Protein AF-A0A955GH82-F1 (afdb_monomer)

Radius of gyration: 30.51 Å; Cα contacts (8 Å, |Δi|>4): 247; chains: 1; bounding box: 57×27×108 Å

Solvent-accessible surface area (backbone atoms only — not comparable to full-atom values): 9140 Å² total; per-residue (Å²): 140,85,86,82,81,83,78,79,81,74,74,64,78,60,57,59,54,56,53,52,52,52,53,53,51,52,51,53,52,51,51,52,50,50,53,50,49,51,54,51,51,57,51,48,61,74,59,41,71,56,34,65,29,80,70,44,70,85,49,100,53,34,37,32,29,30,22,38,39,88,54,84,43,100,74,46,47,37,29,42,36,33,44,39,33,78,49,76,90,74,55,94,70,69,54,30,35,37,45,30,37,25,51,94,86,40,78,77,44,78,46,80,50,56,78,62,96,60,52,60,52,77,49,76,44,75,55,60,93,85,34,33,33,28,40,28,46,30,48,91,93,52,68,52,76,46,71,78,40,71,59,86,82,51,35,52,68

Foldseek 3Di:
DDDDDDDDDDPPPPVVVVVVVVVVVVVVVVVVVVVVVVVVVVVVVVVPPFQWDFPDDDDPQWTKTKAWEPDPDVLATKIKIKIFHNCLPPDPWKKKKWKFKDDPRHTPDIDIDTRDPDRMDIDIDRHDPPIWMWIWIDTDPDIDTGDTGHPPPHHHD

Nearest PDB structures (foldseek):
  3vmo-assembly1_A  TM=5.701E-01  e=2.396E-01  Streptococcus mutans
  8oe4-assembly1_C  TM=5.230E-01  e=3.871E-01  Homo sapiens
  6a6y-assembly1_B  TM=4.462E-01  e=4.306E-01  Plasmodium falciparum 3D7
  1cwv-assembly1_A  TM=4.341E-01  e=4.259E+00  Yersinia pseudotuberculosis

pLDDT: mean 72.11, std 13.17, range [39.97, 89.88]

Sequence (157 aa):
MKGKQKMKGINQKGFGHHLLIIIVAVLAVGAAGFAGWKIYSAKKLDAQAASWSTIGSWRSDVTLRACKTYTDSKFGPLWKVQLLDNTPNSATEKPTFVFRVHRSGNAISTTKLGPGIGYYKTTYASVLLGDTYSVSVSYGSAGAEGTASSFANIKNC

Secondary structure (DSSP, 8-state):
------PPPP-HHHHHHHHHHHHHHHHHHHHHHHHHHHHHHHHHHHTS----EEEEEEETTEEEEEEEEEEEETTEEEEEEEEEES-TTT-SS-PEEEEEEEETTEEEEEEEE---SSSEEEEEEE--TT-EEEEEEEETTEEEEPPPEEGGGPPB-

Mean predicted aligned error: 15.27 Å

Structure (mmCIF, N/CA/C/O backbone):
data_AF-A0A955GH82-F1
#
_entry.id   AF-A0A955GH82-F1
#
loop_
_atom_site.group_PDB
_atom_site.id
_atom_site.type_symbol
_atom_site.label_atom_id
_atom_site.label_alt_id
_atom_site.label_comp_id
_atom_site.label_asym_id
_atom_site.label_entity_id
_atom_site.label_seq_id
_atom_site.pdbx_PDB_ins_code
_atom_site.Cartn_x
_atom_site.Cartn_y
_atom_site.Cartn_z
_atom_site.occupancy
_atom_site.B_iso_or_equiv
_atom_site.auth_seq_id
_atom_site.auth_comp_id
_atom_site.auth_asym_id
_atom_site.auth_atom_id
_atom_site.pdbx_PDB_model_num
ATOM 1 N N . MET A 1 1 ? -37.139 -10.253 89.627 1.00 40.34 1 MET A N 1
ATOM 2 C CA . MET A 1 1 ? -36.693 -8.947 89.091 1.00 40.34 1 MET A CA 1
ATOM 3 C C . MET A 1 1 ? -35.874 -9.199 87.826 1.00 40.34 1 MET A C 1
ATOM 5 O O . MET A 1 1 ? -34.823 -9.811 87.929 1.00 40.34 1 MET A O 1
ATOM 9 N N . LYS A 1 2 ? -36.373 -8.846 86.630 1.00 45.16 2 LYS A N 1
ATOM 10 C CA . LYS A 1 2 ? -35.653 -9.016 85.349 1.00 45.16 2 LYS A CA 1
ATOM 11 C C . LYS A 1 2 ? -35.329 -7.634 84.779 1.00 45.16 2 LYS A C 1
ATOM 13 O O . LYS A 1 2 ? -36.240 -6.886 84.433 1.00 45.16 2 LYS A O 1
ATOM 18 N N . GLY A 1 3 ? -34.043 -7.288 84.742 1.00 45.91 3 GLY A N 1
ATOM 19 C CA . GLY A 1 3 ? -33.549 -6.013 84.222 1.00 45.91 3 GLY A CA 1
ATOM 20 C C . GLY A 1 3 ? -33.683 -5.936 82.701 1.00 45.91 3 GLY A C 1
ATOM 21 O O . GLY A 1 3 ? -33.195 -6.807 81.986 1.00 45.91 3 GLY A O 1
ATOM 22 N N . LYS A 1 4 ? -34.348 -4.888 82.204 1.00 49.53 4 LYS A N 1
ATOM 23 C CA . LYS A 1 4 ? -34.397 -4.548 80.776 1.00 49.53 4 LYS A CA 1
ATOM 24 C C . LYS A 1 4 ? -33.076 -3.889 80.371 1.00 49.53 4 LYS A C 1
ATOM 26 O O . LYS A 1 4 ? -32.794 -2.773 80.802 1.00 49.53 4 LYS A O 1
ATOM 31 N N . GLN A 1 5 ? -32.287 -4.548 79.524 1.00 57.91 5 GLN A N 1
ATOM 32 C CA . GLN A 1 5 ? -31.139 -3.920 78.869 1.00 57.91 5 GLN A CA 1
ATOM 33 C C . GLN A 1 5 ? -31.625 -2.972 77.760 1.00 57.91 5 GLN A C 1
ATOM 35 O O . GLN A 1 5 ? -32.277 -3.387 76.803 1.00 57.91 5 GLN A O 1
ATOM 40 N N . LYS A 1 6 ? -31.318 -1.677 77.902 1.00 49.06 6 LYS A N 1
ATOM 41 C CA . LYS A 1 6 ? -31.490 -0.654 76.859 1.00 49.06 6 LYS A CA 1
ATOM 42 C C . LYS A 1 6 ? -30.464 -0.909 75.749 1.00 49.06 6 LYS A C 1
ATOM 44 O O . LYS A 1 6 ? -29.275 -0.684 75.961 1.00 49.06 6 LYS A O 1
ATOM 49 N N . MET A 1 7 ? -30.908 -1.329 74.565 1.00 53.09 7 MET A N 1
ATOM 50 C CA . MET A 1 7 ? -30.048 -1.339 73.378 1.00 53.09 7 MET A CA 1
ATOM 51 C C . MET A 1 7 ? -29.810 0.104 72.907 1.00 53.09 7 MET A C 1
ATOM 53 O O . MET A 1 7 ? -30.757 0.840 72.631 1.00 53.09 7 MET A O 1
ATOM 57 N N . LYS A 1 8 ? -28.537 0.523 72.857 1.00 55.75 8 LYS A N 1
ATOM 58 C CA . LYS A 1 8 ? -28.107 1.812 72.291 1.00 55.75 8 LYS A CA 1
ATOM 59 C C . LYS A 1 8 ? -28.433 1.822 70.795 1.00 55.75 8 LYS A C 1
ATOM 61 O O . LYS A 1 8 ? -27.912 0.998 70.051 1.00 55.75 8 LYS A O 1
ATOM 66 N N . GLY A 1 9 ? -29.278 2.760 70.370 1.00 55.09 9 GLY A N 1
ATOM 67 C CA . GLY A 1 9 ? -29.578 2.994 68.960 1.00 55.09 9 GLY A CA 1
ATOM 68 C C . GLY A 1 9 ? -28.303 3.340 68.194 1.00 55.09 9 GLY A C 1
ATOM 69 O O . GLY A 1 9 ? -27.649 4.341 68.483 1.00 55.09 9 GLY A O 1
ATOM 70 N N . ILE A 1 10 ? -27.935 2.483 67.246 1.00 59.34 10 ILE A N 1
ATOM 71 C CA . ILE A 1 10 ? -26.815 2.708 66.334 1.00 59.34 10 ILE A CA 1
ATOM 72 C C . ILE A 1 10 ? -27.193 3.894 65.441 1.00 59.34 10 ILE A C 1
ATOM 74 O O . ILE A 1 10 ? -28.247 3.899 64.807 1.00 59.34 10 ILE A O 1
ATOM 78 N N . ASN A 1 11 ? -26.355 4.928 65.432 1.00 58.31 11 ASN A N 1
ATOM 79 C CA . ASN A 1 11 ? -26.596 6.178 64.722 1.00 58.31 11 ASN A CA 1
ATOM 80 C C . ASN A 1 11 ? -26.511 5.953 63.196 1.00 58.31 11 ASN A C 1
ATOM 82 O O . ASN A 1 11 ? -25.445 6.048 62.592 1.00 58.31 11 ASN A O 1
ATOM 86 N N . GLN A 1 12 ? -27.648 5.625 62.574 1.00 54.81 12 GLN A N 1
ATOM 87 C CA . GLN A 1 12 ? -27.790 5.288 61.148 1.00 54.81 12 GLN A CA 1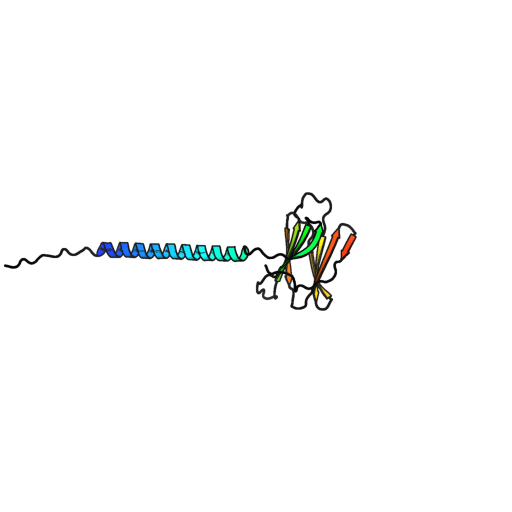
ATOM 88 C C . GLN A 1 12 ? -27.421 6.427 60.177 1.00 54.81 12 GLN A C 1
ATOM 90 O O . GLN A 1 12 ? -27.241 6.174 58.987 1.00 54.81 12 GLN A O 1
ATOM 95 N N . LYS A 1 13 ? -27.267 7.672 60.653 1.00 57.09 13 LYS A N 1
ATOM 96 C CA . LYS A 1 13 ? -27.004 8.839 59.790 1.00 57.09 13 LYS A CA 1
ATOM 97 C C . LYS A 1 13 ? -25.615 8.835 59.132 1.00 57.09 13 LYS A C 1
ATOM 99 O O . LYS A 1 13 ? -25.470 9.410 58.061 1.00 57.09 13 LYS A O 1
ATOM 104 N N . GLY A 1 14 ? -24.616 8.172 59.723 1.00 58.41 14 GLY A N 1
ATOM 105 C CA . GLY A 1 14 ? -23.261 8.094 59.150 1.00 58.41 14 GLY A CA 1
ATOM 106 C C . GLY A 1 14 ? -23.080 6.967 58.127 1.00 58.41 14 GLY A C 1
ATOM 107 O O . GLY A 1 14 ? -22.374 7.125 57.135 1.00 58.41 14 GLY A O 1
ATOM 108 N N . PHE A 1 15 ? -23.758 5.834 58.331 1.00 60.66 15 PHE A N 1
ATOM 109 C CA . PHE A 1 15 ? -23.536 4.623 57.533 1.00 60.66 15 PHE A CA 1
ATOM 110 C C . PHE A 1 15 ? -24.030 4.774 56.087 1.00 60.66 15 PHE A C 1
ATOM 112 O O . PHE A 1 15 ? -23.347 4.364 55.152 1.00 60.66 15 PHE A O 1
ATOM 119 N N . GLY A 1 16 ? -25.179 5.432 55.893 1.00 65.19 16 GLY A N 1
ATOM 120 C CA . GLY A 1 16 ? -25.727 5.688 54.557 1.00 65.19 16 GLY A CA 1
ATOM 121 C C . GLY A 1 16 ? -24.847 6.609 53.706 1.00 65.19 16 GLY A C 1
ATOM 122 O O . GLY A 1 16 ? -24.712 6.386 52.506 1.00 65.19 16 GLY A O 1
ATOM 123 N N . HIS A 1 17 ? -24.193 7.600 54.322 1.00 71.69 17 HIS A N 1
ATOM 124 C CA . HIS A 1 17 ? -23.312 8.523 53.605 1.00 71.69 17 HIS A CA 1
ATOM 125 C C . HIS A 1 17 ? -22.034 7.827 53.117 1.00 71.69 17 HIS A C 1
ATOM 127 O O . HIS A 1 17 ? -21.660 7.963 51.954 1.00 71.69 17 HIS A O 1
ATOM 133 N N . HIS A 1 18 ? -21.408 7.006 53.966 1.00 72.88 18 HIS A N 1
ATOM 134 C CA . HIS A 1 18 ? -20.230 6.229 53.573 1.00 72.88 18 HIS A CA 1
ATOM 135 C C . HIS A 1 18 ? -20.549 5.171 52.511 1.00 72.88 18 HIS A C 1
ATOM 137 O O . HIS A 1 18 ? -19.770 4.999 51.576 1.00 72.88 18 HIS A O 1
ATOM 143 N N . LEU A 1 19 ? -21.712 4.515 52.598 1.00 78.56 19 LEU A N 1
ATOM 144 C CA . LEU A 1 19 ? -22.157 3.563 51.578 1.00 78.56 19 LEU A CA 1
ATOM 145 C C . LEU A 1 19 ? -22.333 4.244 50.210 1.00 78.56 19 LEU A C 1
ATOM 147 O O . LEU A 1 19 ? -21.903 3.711 49.189 1.00 78.56 19 LEU A O 1
ATOM 151 N N . LEU A 1 20 ? -22.915 5.445 50.191 1.00 77.25 20 LEU A N 1
ATOM 152 C CA . LEU A 1 20 ? -23.139 6.206 48.962 1.00 77.25 20 LEU A CA 1
ATOM 153 C C . LEU A 1 20 ? -21.820 6.652 48.311 1.00 77.25 20 LEU A C 1
ATOM 155 O O . LEU A 1 20 ? -21.676 6.550 47.095 1.00 77.25 20 LEU A O 1
ATOM 159 N N . ILE A 1 21 ? -20.827 7.056 49.110 1.00 78.62 21 ILE A N 1
ATOM 160 C CA . ILE A 1 21 ? -19.478 7.385 48.617 1.00 78.62 21 ILE A CA 1
ATOM 161 C C . ILE A 1 21 ? -18.816 6.165 47.962 1.00 78.62 21 ILE A C 1
ATOM 163 O O . ILE A 1 21 ? -18.233 6.289 46.885 1.00 78.62 21 ILE A O 1
ATOM 167 N N . ILE A 1 22 ? -18.936 4.980 48.570 1.00 80.06 22 ILE A N 1
ATOM 168 C CA . ILE A 1 22 ? -18.360 3.742 48.023 1.00 80.06 22 ILE A CA 1
ATOM 169 C C . ILE A 1 22 ? -19.002 3.394 46.675 1.00 80.06 22 ILE A C 1
ATOM 171 O O . ILE A 1 22 ? -18.293 3.074 45.723 1.00 80.06 22 ILE A O 1
ATOM 175 N N . ILE A 1 23 ? -20.328 3.506 46.561 1.00 81.19 23 ILE A N 1
ATOM 176 C CA . ILE A 1 23 ? -21.047 3.223 45.309 1.00 81.19 23 ILE A CA 1
ATOM 177 C C . ILE A 1 23 ? -20.593 4.171 44.190 1.00 81.19 23 ILE A C 1
ATOM 179 O O . ILE A 1 23 ? -20.306 3.724 43.079 1.00 81.19 23 ILE A O 1
ATOM 183 N N . VAL A 1 24 ? -20.470 5.468 44.483 1.00 80.62 24 VAL A N 1
ATOM 184 C CA . VAL A 1 24 ? -20.007 6.465 43.505 1.00 80.62 24 VAL A CA 1
ATOM 185 C C . VAL A 1 24 ? -18.559 6.199 43.082 1.00 80.62 24 VAL A C 1
ATOM 187 O O . VAL A 1 24 ? -18.248 6.272 41.893 1.00 80.62 24 VAL A O 1
ATOM 190 N N . ALA A 1 25 ? -17.682 5.828 44.019 1.00 79.00 25 ALA A N 1
ATOM 191 C CA . ALA A 1 25 ? -16.294 5.491 43.714 1.00 79.00 25 ALA A CA 1
ATOM 192 C C . ALA A 1 25 ? -16.183 4.265 42.790 1.00 79.00 25 ALA A C 1
ATOM 194 O O . ALA A 1 25 ? -15.431 4.293 41.815 1.00 79.00 25 ALA A O 1
ATOM 195 N N . VAL A 1 26 ? -16.972 3.215 43.039 1.00 80.81 26 VAL A N 1
ATOM 196 C CA . VAL A 1 26 ? -17.000 2.010 42.191 1.00 80.81 26 VAL A CA 1
ATOM 197 C C . VAL A 1 26 ? -17.510 2.332 40.784 1.00 80.81 26 VAL A C 1
ATOM 199 O O . VAL A 1 26 ? -16.929 1.865 39.803 1.00 80.81 26 VAL A O 1
ATOM 202 N N . LEU A 1 27 ? -18.541 3.173 40.660 1.00 81.56 27 LEU A N 1
ATOM 203 C CA . LEU A 1 27 ? -19.058 3.611 39.359 1.00 81.56 27 LEU A CA 1
ATOM 204 C C . LEU A 1 27 ? -18.029 4.431 38.571 1.00 81.56 27 LEU A C 1
ATOM 206 O O . LEU A 1 27 ? -17.857 4.206 37.374 1.00 81.56 27 LEU A O 1
ATOM 210 N N . ALA A 1 28 ? -17.311 5.342 39.233 1.00 78.25 28 ALA A N 1
ATOM 211 C CA . ALA A 1 28 ? -16.279 6.154 38.594 1.00 78.25 28 ALA A CA 1
ATOM 212 C C . ALA A 1 28 ? -15.106 5.298 38.083 1.00 78.25 28 ALA A C 1
ATOM 214 O O . ALA A 1 28 ? -14.669 5.461 36.941 1.00 78.25 28 ALA A O 1
ATOM 215 N N . VAL A 1 29 ? -14.636 4.340 38.889 1.00 80.25 29 VAL A N 1
ATOM 216 C CA . VAL A 1 29 ? -13.564 3.412 38.493 1.00 80.25 29 VAL A CA 1
ATOM 217 C C . VAL A 1 29 ? -14.027 2.486 37.364 1.00 80.25 29 VAL A C 1
ATOM 219 O O . VAL A 1 29 ? -13.289 2.283 36.400 1.00 80.25 29 VAL A O 1
ATOM 222 N N . GLY A 1 30 ? -15.261 1.978 37.429 1.00 78.44 30 GLY A N 1
ATOM 223 C CA . GLY A 1 30 ? -15.850 1.154 36.371 1.00 78.44 30 GLY A CA 1
ATOM 224 C C . GLY A 1 30 ? -15.974 1.897 35.037 1.00 78.44 30 GLY A C 1
ATOM 225 O O . GLY A 1 30 ? -15.595 1.364 33.994 1.00 78.44 30 GLY A O 1
ATOM 226 N N . ALA A 1 31 ? -16.430 3.153 35.063 1.00 75.75 31 ALA A N 1
ATOM 227 C CA . ALA A 1 31 ? -16.544 3.992 3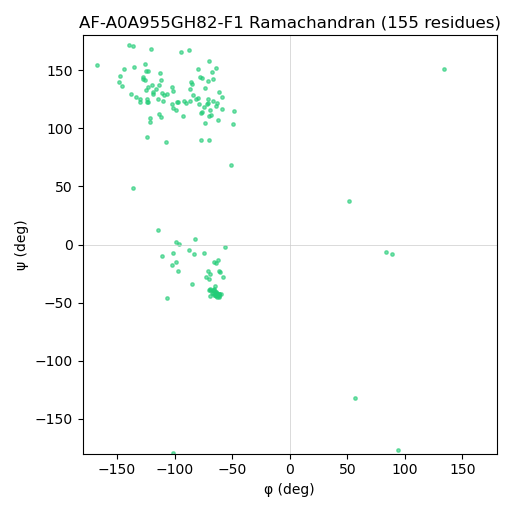3.871 1.00 75.75 31 ALA A CA 1
ATOM 228 C C . ALA A 1 31 ? -15.173 4.322 33.256 1.00 75.75 31 ALA A C 1
ATOM 230 O O . ALA A 1 31 ? -15.002 4.215 32.039 1.00 75.75 31 ALA A O 1
ATOM 231 N N . ALA A 1 32 ? -14.178 4.657 34.085 1.00 74.62 32 ALA A N 1
ATOM 232 C CA . ALA A 1 32 ? -12.810 4.902 33.630 1.00 74.62 32 ALA A CA 1
ATOM 233 C C . ALA A 1 32 ? -12.169 3.638 33.032 1.00 74.62 32 ALA A C 1
ATOM 235 O O . ALA A 1 32 ? -11.539 3.704 31.975 1.00 74.62 32 ALA A O 1
ATOM 236 N N . GLY A 1 33 ? -12.386 2.475 33.656 1.00 73.44 33 GLY A N 1
ATOM 237 C CA . GLY A 1 33 ? -11.931 1.182 33.147 1.00 73.44 33 GLY A CA 1
ATOM 238 C C . GLY A 1 33 ? -12.566 0.820 31.802 1.00 73.44 33 GLY A C 1
ATOM 239 O O . GLY A 1 33 ? -11.861 0.412 30.879 1.00 73.44 33 GLY A O 1
ATOM 240 N N . PHE A 1 34 ? -13.874 1.039 31.644 1.00 77.50 34 PHE A N 1
ATOM 241 C CA . PHE A 1 34 ? -14.583 0.775 30.388 1.00 77.50 34 PHE A CA 1
ATOM 242 C C . PHE A 1 34 ? -14.146 1.723 29.262 1.00 77.50 34 PHE A C 1
ATOM 244 O O . PHE A 1 34 ? -13.914 1.282 28.134 1.00 77.50 34 PHE A O 1
ATOM 251 N N . ALA A 1 35 ? -13.965 3.012 29.565 1.00 69.06 35 ALA A N 1
ATOM 252 C CA . ALA A 1 35 ? -13.439 3.987 28.612 1.00 69.06 35 ALA A CA 1
ATOM 253 C C . ALA A 1 35 ? -12.003 3.639 28.185 1.00 69.06 35 ALA A C 1
ATOM 255 O O . ALA A 1 35 ? -11.702 3.611 26.989 1.00 69.06 35 ALA A O 1
ATOM 256 N N . GLY A 1 36 ? -11.139 3.291 29.145 1.00 67.81 36 GLY A N 1
ATOM 257 C CA . GLY A 1 36 ? -9.776 2.832 28.885 1.00 67.81 36 GLY A CA 1
ATOM 258 C C . GLY A 1 36 ? -9.736 1.564 28.030 1.00 67.81 36 GLY A C 1
ATOM 259 O O . GLY A 1 36 ? -8.972 1.497 27.067 1.00 67.81 36 GLY A O 1
ATOM 260 N N . TRP A 1 37 ? -10.608 0.591 28.307 1.00 72.25 37 TRP A N 1
ATOM 261 C CA . TRP A 1 37 ? -10.715 -0.645 27.529 1.00 72.25 37 TRP A CA 1
ATOM 262 C C . TRP A 1 37 ? -11.206 -0.405 26.097 1.00 72.25 37 TRP A C 1
ATOM 264 O O . TRP A 1 37 ? -10.671 -1.004 25.160 1.00 72.25 37 TRP A O 1
ATOM 274 N N . LYS A 1 38 ? -12.165 0.509 25.892 1.00 67.38 38 LYS A N 1
ATOM 275 C CA . LYS A 1 38 ? -12.624 0.889 24.547 1.00 67.38 38 LYS A CA 1
ATOM 276 C C . LYS A 1 38 ? -11.514 1.552 23.735 1.00 67.38 38 LYS A C 1
ATOM 278 O O . LYS A 1 38 ? -11.322 1.204 22.574 1.00 67.38 38 LYS A O 1
ATOM 283 N N . ILE A 1 39 ? -10.756 2.463 24.350 1.00 63.09 39 ILE A N 1
ATOM 284 C CA . ILE A 1 39 ? -9.613 3.130 23.708 1.00 63.09 39 ILE A CA 1
ATOM 285 C C . ILE A 1 39 ? -8.512 2.114 23.384 1.00 63.09 39 ILE A C 1
ATOM 287 O O . ILE A 1 39 ? -7.958 2.129 22.286 1.00 63.09 39 ILE A O 1
ATOM 291 N N . TYR A 1 40 ? -8.210 1.204 24.310 1.00 60.84 40 TYR A N 1
ATOM 292 C CA . TYR A 1 40 ? -7.214 0.155 24.106 1.00 60.84 40 TYR A CA 1
ATOM 293 C C . TYR A 1 40 ? -7.610 -0.818 22.989 1.00 60.84 40 TYR A C 1
ATOM 295 O O . TYR A 1 40 ? -6.785 -1.156 22.143 1.00 60.84 40 TYR A O 1
ATOM 303 N N . SER A 1 41 ? -8.879 -1.225 22.943 1.00 57.19 41 SER A N 1
ATOM 304 C CA . SER A 1 41 ? -9.401 -2.126 21.911 1.00 57.19 41 SER A CA 1
ATOM 305 C C . SER A 1 41 ? -9.463 -1.452 20.538 1.00 57.19 41 SER A C 1
ATOM 307 O O . SER A 1 41 ? -9.091 -2.070 19.545 1.00 57.19 41 SER A O 1
ATOM 309 N N . ALA A 1 42 ? -9.830 -0.167 20.479 1.00 56.97 42 ALA A N 1
ATOM 310 C CA . ALA A 1 42 ? -9.783 0.619 19.246 1.00 56.97 42 ALA A CA 1
ATOM 311 C C . ALA A 1 42 ? -8.350 0.728 18.697 1.00 56.97 42 ALA A C 1
ATOM 313 O O . ALA A 1 42 ? -8.122 0.507 17.512 1.00 56.97 42 ALA A O 1
ATOM 314 N N . LYS A 1 43 ? -7.360 0.967 19.568 1.00 51.59 43 LYS A N 1
ATOM 315 C CA . LYS A 1 43 ? -5.944 1.016 19.167 1.00 51.59 43 LYS A CA 1
ATOM 316 C C . LYS A 1 43 ? -5.372 -0.350 18.786 1.00 51.59 43 LYS A C 1
ATOM 318 O O . LYS A 1 43 ? -4.464 -0.408 17.966 1.00 51.59 43 LYS A O 1
ATOM 323 N N . LYS A 1 44 ? -5.875 -1.448 19.360 1.00 46.22 44 LYS A N 1
ATOM 324 C CA . LYS A 1 44 ? -5.456 -2.811 18.998 1.00 46.22 44 LYS A CA 1
ATOM 325 C C . LYS A 1 44 ? -5.978 -3.274 17.640 1.00 46.22 44 LYS A C 1
ATOM 327 O O . LYS A 1 44 ? -5.296 -4.074 17.013 1.00 46.22 44 LYS A O 1
ATOM 332 N N . LEU A 1 45 ? -7.124 -2.768 17.183 1.00 45.81 45 LEU A N 1
ATOM 333 C CA . LEU A 1 45 ? -7.607 -3.003 15.817 1.00 45.81 45 LEU A CA 1
ATOM 334 C C . LEU A 1 45 ? -6.741 -2.266 14.784 1.00 45.81 45 LEU A C 1
ATOM 336 O O . LEU A 1 45 ? -6.379 -2.859 13.778 1.00 45.81 45 LEU A O 1
ATOM 340 N N . ASP A 1 46 ? -6.300 -1.039 15.079 1.00 44.09 46 ASP A N 1
ATOM 341 C CA . ASP A 1 46 ? -5.313 -0.330 14.241 1.00 44.09 46 ASP A CA 1
ATOM 342 C C . ASP A 1 46 ? -3.893 -0.932 14.327 1.00 44.09 46 ASP A C 1
ATOM 344 O O . ASP A 1 46 ? -3.074 -0.743 13.426 1.00 44.09 46 ASP A O 1
ATOM 348 N N . ALA A 1 47 ? -3.583 -1.645 15.417 1.00 39.97 47 ALA A N 1
ATOM 349 C CA . ALA A 1 47 ? -2.298 -2.308 15.650 1.00 39.97 47 ALA A CA 1
ATOM 350 C C . ALA A 1 47 ? -2.288 -3.798 15.269 1.00 39.97 47 ALA A C 1
ATOM 352 O O . ALA A 1 47 ? -1.249 -4.450 15.415 1.00 39.97 47 ALA A O 1
ATOM 353 N N . GLN A 1 48 ? -3.403 -4.348 14.771 1.00 46.66 48 GLN A N 1
ATOM 354 C CA . GLN A 1 48 ? -3.364 -5.601 14.031 1.00 46.66 48 GLN A CA 1
ATOM 355 C C . GLN A 1 48 ? -2.495 -5.290 12.817 1.00 46.66 48 GLN A C 1
ATOM 357 O O . GLN A 1 48 ? -2.865 -4.458 11.997 1.00 46.66 48 GLN A O 1
ATOM 362 N N . ALA A 1 49 ? -1.264 -5.808 12.810 1.00 49.88 49 ALA A N 1
ATOM 363 C CA . ALA A 1 49 ? -0.248 -5.449 11.834 1.00 49.88 49 ALA A CA 1
ATOM 364 C C . ALA A 1 49 ? -0.860 -5.551 10.440 1.00 49.88 49 ALA A C 1
ATOM 366 O O . ALA A 1 49 ? -1.083 -6.666 9.960 1.00 49.88 49 ALA A O 1
ATOM 367 N N . ALA A 1 50 ? -1.177 -4.391 9.847 1.00 57.97 50 ALA A N 1
ATOM 368 C CA . ALA A 1 50 ? -1.805 -4.322 8.542 1.00 57.97 50 ALA A CA 1
ATOM 369 C C . ALA A 1 50 ? -0.994 -5.241 7.641 1.00 57.97 50 ALA A C 1
ATOM 371 O O . ALA A 1 50 ? 0.219 -5.050 7.485 1.00 57.97 50 ALA A O 1
ATOM 372 N N . SER A 1 51 ? -1.612 -6.322 7.173 1.00 75.69 51 SER A N 1
ATOM 373 C CA . SER A 1 51 ? -0.866 -7.340 6.458 1.00 75.69 51 SER A CA 1
ATOM 374 C C . SER A 1 51 ? -0.638 -6.795 5.063 1.00 75.69 51 SER A C 1
ATOM 376 O O . SER A 1 51 ? -1.460 -6.915 4.164 1.00 75.69 51 SER A O 1
ATOM 378 N N . TRP A 1 52 ? 0.477 -6.098 4.903 1.00 84.69 52 TRP A N 1
ATOM 379 C CA . TRP A 1 52 ? 0.861 -5.522 3.633 1.00 84.69 52 TRP A CA 1
ATOM 380 C C . TRP A 1 52 ? 1.329 -6.625 2.692 1.00 84.69 52 TRP A C 1
ATOM 382 O O . TRP A 1 52 ? 2.106 -7.503 3.067 1.00 84.69 52 TRP A O 1
ATOM 392 N N . SER A 1 53 ? 0.860 -6.564 1.453 1.00 87.00 53 SER A N 1
ATOM 393 C CA . SER A 1 53 ? 1.374 -7.378 0.355 1.00 87.00 53 SER A CA 1
ATOM 394 C C . SER A 1 53 ? 2.190 -6.483 -0.560 1.00 87.00 53 SER A C 1
ATOM 396 O O . SER A 1 53 ? 1.723 -5.413 -0.950 1.00 87.00 53 SER A O 1
ATOM 398 N N . THR A 1 54 ? 3.407 -6.896 -0.894 1.00 87.38 54 THR A N 1
ATOM 399 C CA . THR A 1 54 ? 4.220 -6.192 -1.888 1.00 87.38 54 THR A CA 1
ATOM 400 C C . THR A 1 54 ? 3.618 -6.426 -3.268 1.00 87.38 54 THR A C 1
ATOM 402 O O . THR A 1 54 ? 3.471 -7.569 -3.690 1.00 87.38 54 THR A O 1
ATOM 405 N N . ILE A 1 55 ? 3.254 -5.344 -3.953 1.00 86.88 55 ILE A N 1
ATOM 406 C CA . ILE A 1 55 ? 2.646 -5.360 -5.293 1.00 86.88 55 ILE A CA 1
ATOM 407 C C . ILE A 1 55 ? 3.586 -4.809 -6.372 1.00 86.88 55 ILE A C 1
ATOM 409 O O . ILE A 1 55 ? 3.298 -4.908 -7.560 1.00 86.88 55 ILE A O 1
ATOM 413 N N . GLY A 1 56 ? 4.710 -4.220 -5.966 1.00 85.12 56 GLY A N 1
ATOM 414 C CA . GLY A 1 56 ? 5.777 -3.788 -6.857 1.00 85.12 56 GLY A CA 1
ATOM 415 C C . GLY A 1 56 ? 7.040 -3.451 -6.073 1.00 85.12 56 GLY A C 1
ATOM 416 O O . GLY A 1 56 ? 6.982 -3.096 -4.897 1.00 85.12 56 GLY A O 1
ATOM 417 N N . SER A 1 57 ? 8.190 -3.547 -6.723 1.00 83.50 57 SER A N 1
ATOM 418 C CA . SER A 1 57 ? 9.485 -3.193 -6.142 1.00 83.50 57 SER A CA 1
ATOM 419 C C . SER A 1 57 ? 10.395 -2.644 -7.225 1.00 83.50 57 SER A C 1
ATOM 421 O O . SER A 1 57 ? 10.352 -3.114 -8.359 1.00 83.50 57 SER A O 1
ATOM 423 N N . TRP A 1 58 ? 11.229 -1.674 -6.867 1.00 77.50 58 TRP A N 1
ATOM 424 C CA . TRP A 1 58 ? 12.287 -1.175 -7.747 1.00 77.50 58 TRP A CA 1
ATOM 425 C C . TRP A 1 58 ? 13.662 -1.652 -7.281 1.00 77.50 58 TRP A C 1
ATOM 427 O O . TRP A 1 58 ? 14.450 -2.166 -8.067 1.00 77.50 58 TRP A O 1
ATOM 437 N N . ARG A 1 59 ? 13.906 -1.535 -5.975 1.00 75.88 59 ARG A N 1
ATOM 438 C CA . ARG A 1 59 ? 15.066 -2.054 -5.246 1.00 75.88 59 ARG A CA 1
ATOM 439 C C . ARG A 1 59 ? 14.571 -2.686 -3.940 1.00 75.88 59 ARG A C 1
ATOM 441 O O . ARG A 1 59 ? 13.394 -2.557 -3.602 1.00 75.88 59 ARG A O 1
ATOM 448 N N . SER A 1 60 ? 15.442 -3.378 -3.208 1.00 75.12 60 SER A N 1
ATOM 449 C CA . SER A 1 60 ? 15.081 -4.053 -1.947 1.00 75.12 60 SER A CA 1
ATOM 450 C C . SER A 1 60 ? 14.558 -3.103 -0.860 1.00 75.12 60 SER A C 1
ATOM 452 O O . SER A 1 60 ? 13.842 -3.524 0.043 1.00 75.12 60 SER A O 1
ATOM 454 N N . ASP A 1 61 ? 14.917 -1.827 -0.943 1.00 76.81 61 ASP A N 1
ATOM 455 C CA . ASP A 1 61 ? 14.598 -0.752 -0.007 1.00 76.81 61 ASP A CA 1
ATOM 456 C C . ASP A 1 61 ? 13.419 0.132 -0.444 1.00 76.81 61 ASP A C 1
ATOM 458 O O . ASP A 1 61 ? 12.854 0.823 0.405 1.00 76.81 61 ASP A O 1
ATOM 462 N N . VAL A 1 62 ? 13.000 0.062 -1.715 1.00 82.00 62 VAL A N 1
ATOM 463 C CA . VAL A 1 62 ? 11.872 0.834 -2.258 1.00 82.00 62 VAL A CA 1
ATOM 464 C C . VAL A 1 62 ? 10.798 -0.096 -2.816 1.00 82.00 62 VAL A C 1
ATOM 466 O O . VAL A 1 62 ? 10.927 -0.673 -3.904 1.00 82.00 62 VAL A O 1
ATOM 469 N N . THR A 1 63 ? 9.701 -0.214 -2.070 1.00 85.62 63 THR A N 1
ATOM 470 C CA . THR A 1 63 ? 8.609 -1.148 -2.362 1.00 85.62 63 THR A CA 1
ATOM 471 C C . THR A 1 63 ? 7.260 -0.449 -2.398 1.00 85.62 63 THR A C 1
ATOM 473 O O . THR A 1 63 ? 6.959 0.438 -1.601 1.00 85.62 63 THR A O 1
ATOM 476 N N . LEU A 1 64 ? 6.413 -0.882 -3.324 1.00 87.31 64 LEU A N 1
ATOM 477 C CA . LEU A 1 64 ? 5.004 -0.550 -3.349 1.00 87.31 64 LEU A CA 1
ATOM 478 C C . LEU A 1 64 ? 4.229 -1.696 -2.710 1.00 87.31 64 LEU A C 1
ATOM 480 O O . LEU A 1 64 ? 4.296 -2.843 -3.155 1.00 87.31 64 LEU A O 1
ATOM 484 N N . ARG A 1 65 ? 3.475 -1.377 -1.666 1.00 87.69 65 ARG A N 1
ATOM 485 C CA . ARG A 1 65 ? 2.684 -2.337 -0.907 1.00 87.69 65 ARG A CA 1
ATOM 486 C C . ARG A 1 65 ? 1.220 -1.944 -0.870 1.00 87.69 65 ARG A C 1
ATOM 488 O O . ARG A 1 65 ? 0.885 -0.763 -0.892 1.00 87.69 65 ARG A O 1
ATOM 495 N N . ALA A 1 66 ? 0.347 -2.934 -0.799 1.00 87.88 66 ALA A N 1
ATOM 496 C CA . ALA A 1 66 ? -1.086 -2.734 -0.679 1.00 87.88 66 ALA A CA 1
ATOM 497 C C . ALA A 1 66 ? -1.686 -3.659 0.376 1.00 87.88 66 ALA A C 1
ATOM 499 O O . ALA A 1 66 ? -1.164 -4.744 0.638 1.00 87.88 66 ALA A O 1
ATOM 500 N N . CYS A 1 67 ? -2.785 -3.222 0.976 1.00 85.81 67 CYS A N 1
ATOM 501 C CA . CYS A 1 67 ? -3.634 -4.067 1.800 1.00 85.81 67 CYS A CA 1
ATOM 502 C C . CYS A 1 67 ? -5.105 -3.671 1.618 1.00 85.81 67 CYS A C 1
ATOM 504 O O . CYS A 1 67 ? -5.429 -2.519 1.298 1.00 85.81 67 CYS A O 1
ATOM 506 N N . LYS A 1 68 ? -6.001 -4.645 1.780 1.00 80.50 68 LYS A N 1
ATOM 507 C CA . LYS A 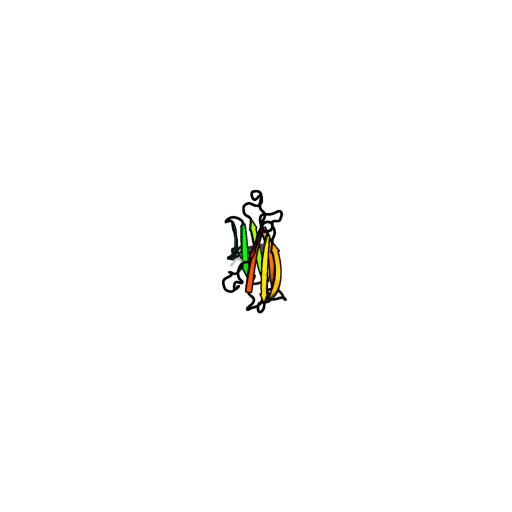1 68 ? -7.449 -4.430 1.692 1.00 80.50 68 LYS A CA 1
ATOM 508 C C . LYS A 1 68 ? -7.953 -3.812 2.990 1.00 80.50 68 LYS A C 1
ATOM 510 O O . LYS A 1 68 ? -7.802 -4.430 4.035 1.00 80.50 68 LYS A O 1
ATOM 515 N N . THR A 1 69 ? -8.561 -2.629 2.942 1.00 76.50 69 THR A N 1
ATOM 516 C CA . THR A 1 69 ? -9.243 -2.091 4.129 1.00 76.50 69 THR A CA 1
ATOM 517 C C . THR A 1 69 ? -10.660 -2.656 4.188 1.00 76.50 69 THR A C 1
ATOM 519 O O . THR A 1 69 ? -11.329 -2.771 3.161 1.00 76.50 69 THR A O 1
ATOM 522 N N . TYR A 1 70 ? -11.120 -3.041 5.379 1.00 65.81 70 TYR A N 1
ATOM 523 C CA . TYR A 1 70 ? -12.486 -3.543 5.589 1.00 65.81 70 TYR A CA 1
ATOM 524 C C . TYR A 1 70 ? -13.529 -2.439 5.734 1.00 65.81 70 TYR A C 1
ATOM 526 O O . TYR A 1 70 ? -14.678 -2.717 6.063 1.00 65.81 70 TYR A O 1
ATOM 534 N N . THR A 1 71 ? -13.154 -1.177 5.562 1.00 55.41 71 THR A N 1
ATOM 535 C CA . THR A 1 71 ? -14.079 -0.093 5.843 1.00 55.41 71 THR A CA 1
ATOM 536 C C . THR A 1 71 ? -15.091 0.021 4.715 1.00 55.41 71 THR A C 1
ATOM 538 O O . THR A 1 71 ? -14.746 0.359 3.581 1.00 55.41 71 THR A O 1
ATOM 541 N N . ASP A 1 72 ? -16.343 -0.266 5.075 1.00 51.50 72 ASP A N 1
ATOM 542 C CA . ASP A 1 72 ? -17.591 0.062 4.388 1.00 51.50 72 ASP A CA 1
ATOM 543 C C . ASP A 1 72 ? -17.647 1.557 4.040 1.00 51.50 72 ASP A C 1
ATOM 545 O O . ASP A 1 72 ? -18.406 2.351 4.602 1.00 51.50 72 ASP A O 1
ATOM 549 N N . SER A 1 73 ? -16.804 1.992 3.110 1.00 52.00 73 SER A N 1
ATOM 550 C CA . SER A 1 73 ? -17.000 3.277 2.479 1.00 52.00 73 SER A CA 1
ATOM 551 C C . SER A 1 73 ? -18.289 3.161 1.668 1.00 52.00 73 SER A C 1
ATOM 553 O O . SER A 1 73 ? -18.539 2.143 1.019 1.00 52.00 73 SER A O 1
ATOM 555 N N . LYS A 1 74 ? -19.098 4.223 1.634 1.00 52.25 74 LYS A N 1
ATOM 556 C CA . LYS A 1 74 ? -20.271 4.311 0.741 1.00 52.25 74 LYS A CA 1
ATOM 557 C C . LYS A 1 74 ? -19.916 4.125 -0.754 1.00 52.25 74 LYS A C 1
ATOM 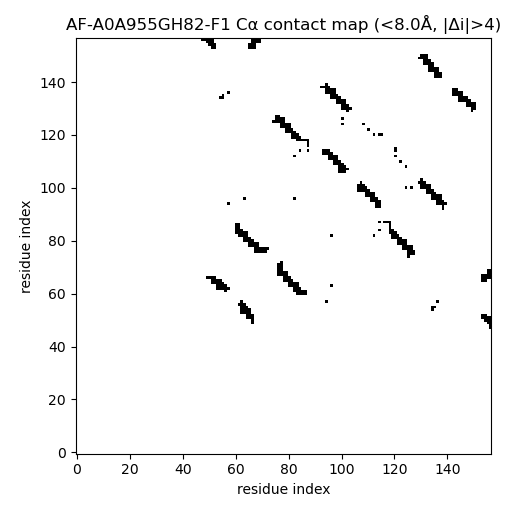559 O O . LYS A 1 74 ? -20.808 4.136 -1.592 1.00 52.25 74 LYS A O 1
ATOM 564 N N . PHE A 1 75 ? -18.628 3.959 -1.075 1.00 52.38 75 PHE A N 1
ATOM 565 C CA . PHE A 1 75 ? -18.030 3.801 -2.397 1.00 52.38 75 PHE A CA 1
ATOM 566 C C . PHE A 1 75 ? -17.394 2.407 -2.623 1.00 52.38 75 PHE A C 1
ATOM 568 O O . PHE A 1 75 ? -16.659 2.229 -3.596 1.00 52.38 75 PHE A O 1
ATOM 575 N N . GLY A 1 76 ? -17.656 1.426 -1.744 1.00 56.69 76 GLY A N 1
ATOM 576 C CA . GLY A 1 76 ? -17.131 0.056 -1.837 1.00 56.69 76 GLY A CA 1
ATOM 577 C C . GLY A 1 76 ? -15.838 -0.176 -1.038 1.00 56.69 76 GLY A C 1
ATOM 578 O O . GLY A 1 76 ? -15.387 0.729 -0.325 1.00 56.69 76 GLY A O 1
ATOM 579 N N . PRO A 1 77 ? -15.237 -1.382 -1.118 1.00 63.69 77 PRO A N 1
ATOM 580 C CA . PRO A 1 77 ? -14.014 -1.696 -0.388 1.00 63.69 77 PRO A CA 1
ATOM 581 C C . PRO A 1 77 ? -12.875 -0.792 -0.864 1.00 63.69 77 PRO A C 1
ATOM 583 O O . PRO A 1 77 ? -12.520 -0.763 -2.046 1.00 63.69 77 PRO A O 1
ATOM 586 N N . LEU A 1 78 ? -12.302 -0.039 0.072 1.00 73.50 78 LEU A N 1
ATOM 587 C CA . LEU A 1 78 ? -11.135 0.789 -0.195 1.00 73.50 78 LEU A CA 1
ATOM 588 C C . LEU A 1 78 ? -9.870 -0.050 -0.033 1.00 73.50 78 LEU A C 1
ATOM 590 O O . LEU A 1 78 ? -9.725 -0.861 0.882 1.00 73.50 78 LEU A O 1
ATOM 594 N N . TRP A 1 79 ? -8.917 0.161 -0.922 1.00 79.19 79 TRP A N 1
ATOM 595 C CA . TRP A 1 79 ? -7.608 -0.465 -0.848 1.00 79.19 79 TRP A CA 1
ATOM 596 C C . TRP A 1 79 ? -6.598 0.592 -0.476 1.00 79.19 79 TRP A C 1
ATOM 598 O O . TRP A 1 79 ? -6.547 1.651 -1.101 1.00 79.19 79 TRP A O 1
ATOM 608 N N . LYS A 1 80 ? -5.799 0.310 0.548 1.00 83.94 80 LYS A N 1
ATOM 609 C CA . LYS A 1 80 ? -4.722 1.195 0.965 1.00 83.94 80 LYS A CA 1
ATOM 610 C C . LYS A 1 80 ? -3.477 0.795 0.195 1.00 83.94 80 LYS A C 1
ATOM 612 O O . LYS A 1 80 ? -3.040 -0.350 0.276 1.00 83.94 80 LYS A O 1
ATOM 617 N N . VAL A 1 81 ? -2.910 1.737 -0.545 1.00 86.69 81 VAL A N 1
ATOM 618 C CA . VAL A 1 81 ? -1.675 1.550 -1.310 1.00 86.69 81 VAL A CA 1
ATOM 619 C C . VAL A 1 81 ? -0.623 2.474 -0.725 1.00 86.69 81 VAL A C 1
ATOM 621 O O . VAL A 1 81 ? -0.891 3.643 -0.456 1.00 86.69 81 VAL A O 1
ATOM 624 N N . GLN A 1 82 ? 0.576 1.959 -0.498 1.00 87.81 82 GLN A N 1
ATOM 625 C CA . GLN A 1 82 ? 1.651 2.702 0.127 1.00 87.81 82 GLN A CA 1
ATOM 626 C C . GLN A 1 82 ? 2.974 2.443 -0.580 1.00 87.81 82 GLN A C 1
ATOM 628 O O . GLN A 1 82 ? 3.381 1.301 -0.766 1.00 87.81 82 GLN A O 1
ATOM 633 N N . LEU A 1 83 ? 3.659 3.523 -0.933 1.00 86.12 83 LEU A N 1
ATOM 634 C CA . LEU A 1 83 ? 5.078 3.492 -1.251 1.00 86.12 83 LEU A CA 1
ATOM 635 C C . LEU A 1 83 ? 5.850 3.515 0.065 1.00 86.12 83 LEU A C 1
ATOM 637 O O . LEU A 1 83 ? 5.611 4.409 0.877 1.00 86.12 83 LEU A O 1
ATOM 641 N N . LEU A 1 84 ? 6.732 2.543 0.267 1.00 84.88 84 LEU A N 1
ATOM 642 C CA . LEU A 1 84 ? 7.707 2.504 1.346 1.00 84.88 84 LEU A CA 1
ATOM 643 C C . LEU A 1 84 ? 9.097 2.697 0.744 1.00 84.88 84 LEU A C 1
ATOM 645 O O . LEU A 1 84 ? 9.504 1.915 -0.114 1.00 84.88 84 LEU A O 1
ATOM 649 N N . ASP A 1 85 ? 9.800 3.710 1.229 1.00 80.44 85 ASP A N 1
ATOM 650 C CA . ASP A 1 85 ? 11.197 3.986 0.916 1.00 80.44 85 ASP A CA 1
ATOM 651 C C . ASP A 1 85 ? 11.988 3.971 2.229 1.00 80.44 85 ASP A C 1
ATOM 653 O O . ASP A 1 85 ? 11.812 4.837 3.090 1.00 80.44 85 ASP A O 1
ATOM 657 N N . ASN A 1 86 ? 12.809 2.937 2.417 1.00 75.38 86 ASN A N 1
ATOM 658 C CA . ASN A 1 86 ? 13.602 2.747 3.631 1.00 75.38 86 ASN A CA 1
ATOM 659 C C . ASN A 1 86 ? 14.913 3.553 3.621 1.00 75.38 86 ASN A C 1
ATOM 661 O O . ASN A 1 86 ? 15.593 3.613 4.645 1.00 75.38 86 ASN A O 1
ATOM 665 N N . THR A 1 87 ? 15.274 4.182 2.500 1.00 75.81 87 THR A N 1
ATOM 666 C CA . THR A 1 87 ? 16.536 4.915 2.315 1.00 75.81 87 THR A CA 1
ATOM 667 C C . THR A 1 87 ? 16.314 6.268 1.607 1.00 75.81 87 THR A C 1
ATOM 669 O O . THR A 1 87 ? 17.089 6.646 0.721 1.00 75.81 87 THR A O 1
ATOM 672 N N . PRO A 1 88 ? 15.337 7.096 2.042 1.00 65.31 88 PRO A N 1
ATOM 673 C CA . PRO A 1 88 ? 14.849 8.246 1.267 1.00 65.31 88 PRO A CA 1
ATOM 674 C C . PRO A 1 88 ? 15.892 9.351 1.029 1.00 65.31 88 PRO A C 1
ATOM 676 O O . PRO A 1 88 ? 15.709 10.212 0.165 1.00 65.31 88 PRO A O 1
ATOM 679 N N . ASN A 1 89 ? 16.989 9.333 1.793 1.00 66.12 89 ASN A N 1
ATOM 680 C CA . ASN A 1 89 ? 18.089 10.295 1.713 1.00 66.12 89 ASN A CA 1
ATOM 681 C C . ASN A 1 89 ? 19.323 9.758 0.964 1.00 66.12 89 ASN A C 1
ATOM 683 O O . ASN A 1 89 ? 20.261 10.514 0.741 1.00 66.12 89 ASN A O 1
ATOM 687 N N . SER A 1 90 ? 19.347 8.470 0.603 1.00 60.97 90 SER A N 1
ATOM 688 C CA . SER A 1 90 ? 20.518 7.815 0.001 1.00 60.97 90 SER A CA 1
ATOM 689 C C . SER A 1 90 ? 20.402 7.637 -1.511 1.00 60.97 90 SER A C 1
ATOM 691 O O . SER A 1 90 ? 21.407 7.367 -2.168 1.00 60.97 90 SER A O 1
ATOM 693 N N . ALA A 1 91 ? 19.196 7.739 -2.070 1.00 60.72 91 ALA A N 1
ATOM 694 C CA . ALA A 1 91 ? 18.973 7.478 -3.481 1.00 60.72 91 ALA A CA 1
ATOM 695 C C . ALA A 1 91 ? 19.072 8.775 -4.302 1.00 60.72 91 ALA A C 1
ATOM 697 O O . ALA A 1 91 ? 18.204 9.648 -4.241 1.00 60.72 91 ALA A O 1
ATOM 698 N N . THR A 1 92 ? 20.129 8.883 -5.110 1.00 62.12 92 THR A N 1
ATOM 699 C CA . THR A 1 92 ? 20.267 9.882 -6.189 1.00 62.12 92 THR A CA 1
ATOM 700 C C . THR A 1 92 ? 19.181 9.718 -7.257 1.00 62.12 92 THR A C 1
ATOM 702 O O . THR A 1 92 ? 18.841 10.664 -7.962 1.00 62.12 92 THR A O 1
ATOM 705 N N . GLU A 1 93 ? 18.609 8.518 -7.351 1.00 68.81 93 GLU A N 1
ATOM 706 C CA . GLU A 1 93 ? 17.554 8.136 -8.281 1.00 68.81 93 GLU A CA 1
ATOM 707 C C . GLU A 1 93 ? 16.246 7.893 -7.535 1.00 68.81 93 GLU A C 1
ATOM 709 O O . GLU A 1 93 ? 16.186 7.167 -6.547 1.00 68.81 93 GLU A O 1
ATOM 714 N N . LYS A 1 94 ? 15.178 8.507 -8.031 1.00 74.81 94 LYS A N 1
ATOM 715 C CA . LYS A 1 94 ? 13.929 8.660 -7.300 1.00 74.81 94 LYS A CA 1
ATOM 716 C C . LYS A 1 94 ? 12.780 8.070 -8.134 1.00 74.81 94 LYS A C 1
ATOM 718 O O . LYS A 1 94 ? 12.250 8.771 -9.000 1.00 74.81 94 LYS A O 1
ATOM 723 N N . PRO A 1 95 ? 12.417 6.783 -7.941 1.00 79.06 95 PRO A N 1
ATOM 724 C CA . PRO A 1 95 ? 11.468 6.103 -8.813 1.00 79.06 95 PRO A CA 1
ATOM 725 C C . PRO A 1 95 ? 10.057 6.642 -8.597 1.00 79.06 95 PRO A C 1
ATOM 727 O O . PRO A 1 95 ? 9.624 6.879 -7.470 1.00 79.06 95 PRO A O 1
ATOM 730 N N . THR A 1 96 ? 9.305 6.782 -9.681 1.00 83.81 96 THR A N 1
ATOM 731 C CA . THR A 1 96 ? 7.862 7.011 -9.604 1.00 83.81 96 THR A CA 1
ATOM 732 C C . THR A 1 96 ? 7.135 5.716 -9.905 1.00 83.81 96 THR A C 1
ATOM 734 O O . THR A 1 96 ? 7.276 5.152 -10.988 1.00 83.81 96 THR A O 1
ATOM 737 N N . PHE A 1 97 ? 6.332 5.259 -8.950 1.00 85.12 97 PHE A N 1
ATOM 738 C CA . PHE A 1 97 ? 5.407 4.158 -9.158 1.00 85.12 97 PHE A CA 1
ATOM 739 C C . PHE A 1 97 ? 4.102 4.699 -9.724 1.00 85.12 97 PHE A C 1
ATOM 741 O O . PHE A 1 97 ? 3.546 5.673 -9.216 1.00 85.12 97 PHE A O 1
ATOM 748 N N . VAL A 1 98 ? 3.584 4.050 -10.757 1.00 86.81 98 VAL A N 1
ATOM 749 C CA . VAL A 1 98 ? 2.239 4.293 -11.267 1.00 86.81 98 VAL A CA 1
ATOM 750 C C . VAL A 1 98 ? 1.415 3.055 -10.971 1.00 86.81 98 VAL A C 1
ATOM 752 O O . VAL A 1 98 ? 1.620 1.991 -11.549 1.00 86.81 98 VAL A O 1
ATOM 755 N N . PHE A 1 99 ? 0.488 3.201 -10.038 1.00 86.94 99 PHE A N 1
ATOM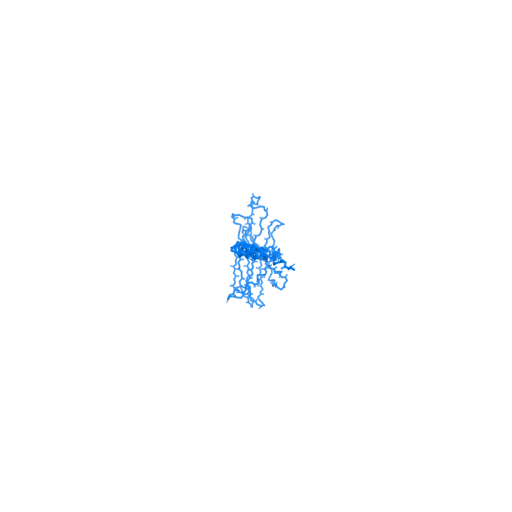 756 C CA . PHE A 1 99 ? -0.506 2.192 -9.724 1.00 86.94 99 PHE A CA 1
ATOM 757 C C . PHE A 1 99 ? -1.749 2.462 -10.566 1.00 86.94 99 PHE A C 1
ATOM 759 O O . PHE A 1 99 ? -2.299 3.563 -10.514 1.00 86.94 99 PHE A O 1
ATOM 766 N N . ARG A 1 100 ? -2.190 1.481 -11.352 1.00 89.88 100 ARG A N 1
ATOM 767 C CA . ARG A 1 100 ? -3.419 1.577 -12.144 1.00 89.88 100 ARG A CA 1
ATOM 768 C C . ARG A 1 100 ? -4.393 0.498 -11.718 1.00 89.88 100 ARG A C 1
ATOM 770 O O . ARG A 1 100 ? -3.983 -0.645 -11.545 1.00 89.88 100 ARG A O 1
ATOM 777 N N . VAL A 1 101 ? -5.663 0.859 -11.598 1.00 88.81 101 VAL A N 1
ATOM 778 C CA . VAL A 1 101 ? -6.771 -0.089 -11.440 1.00 88.81 101 VAL A CA 1
ATOM 779 C C . VAL A 1 101 ? -7.459 -0.230 -12.785 1.00 88.81 101 VAL A C 1
ATOM 781 O O . VAL A 1 101 ? -7.768 0.777 -13.426 1.00 88.81 101 VAL A O 1
ATOM 784 N N . HIS A 1 102 ? -7.703 -1.467 -13.196 1.00 88.81 102 HIS A N 1
ATOM 785 C CA . HIS A 1 102 ? -8.360 -1.811 -14.445 1.00 88.81 102 HIS A CA 1
ATOM 786 C C . HIS A 1 102 ? -9.714 -2.455 -14.179 1.00 88.81 102 HIS A C 1
ATOM 788 O O . HIS A 1 102 ? -9.826 -3.342 -13.335 1.00 88.81 102 HIS A O 1
ATOM 794 N N . ARG A 1 103 ? -10.719 -2.050 -14.954 1.00 88.31 103 ARG A N 1
ATOM 795 C CA . ARG A 1 103 ? -12.043 -2.672 -14.996 1.00 88.31 103 ARG A CA 1
ATOM 796 C C . ARG A 1 103 ? -12.343 -3.099 -16.416 1.00 88.31 103 ARG A C 1
ATOM 798 O O . ARG A 1 103 ? -12.299 -2.276 -17.330 1.00 88.31 103 ARG A O 1
ATOM 805 N N . SER A 1 104 ? -12.617 -4.386 -16.602 1.00 87.25 104 SER A N 1
ATOM 806 C CA . SER A 1 104 ? -12.860 -4.962 -17.931 1.00 87.25 104 SER A CA 1
ATOM 807 C C . SER A 1 104 ? -11.744 -4.621 -18.937 1.00 87.25 104 SER A C 1
ATOM 809 O O . SER A 1 104 ? -12.016 -4.324 -20.095 1.00 87.25 104 SER A O 1
ATOM 811 N N . GLY A 1 105 ? -10.489 -4.596 -18.470 1.00 83.56 105 GLY A N 1
ATOM 812 C CA . GLY A 1 105 ? -9.305 -4.275 -19.278 1.00 83.56 105 GLY A CA 1
ATOM 813 C C . GLY A 1 105 ? -8.986 -2.784 -19.452 1.00 83.56 105 GLY A C 1
ATOM 814 O O . GLY A 1 105 ? -7.927 -2.466 -19.982 1.00 83.56 105 GLY A O 1
ATOM 815 N N . ASN A 1 106 ? -9.841 -1.868 -18.984 1.00 86.44 106 ASN A N 1
ATOM 816 C CA . ASN A 1 106 ? -9.621 -0.424 -19.108 1.00 86.44 106 ASN A CA 1
ATOM 817 C C . ASN A 1 106 ? -9.123 0.185 -17.797 1.00 86.44 106 ASN A C 1
ATOM 819 O O . ASN A 1 106 ? -9.708 -0.067 -16.743 1.00 86.44 106 ASN A O 1
ATOM 823 N N . ALA A 1 107 ? -8.109 1.051 -17.858 1.00 86.56 107 ALA A N 1
ATOM 824 C CA . ALA A 1 107 ? -7.625 1.783 -16.691 1.00 86.56 107 ALA A CA 1
ATOM 825 C C . ALA A 1 107 ? -8.674 2.808 -16.215 1.00 86.56 107 ALA A C 1
ATOM 827 O O . ALA A 1 107 ? -8.926 3.807 -16.883 1.00 86.56 107 ALA A O 1
ATOM 828 N N . ILE A 1 108 ? -9.270 2.570 -15.044 1.00 86.75 108 ILE A N 1
ATOM 829 C CA . ILE A 1 108 ? -10.302 3.436 -14.440 1.00 86.75 108 ILE A CA 1
ATOM 830 C C . ILE A 1 108 ? -9.739 4.412 -13.408 1.00 86.75 108 ILE A C 1
ATOM 832 O O . ILE A 1 108 ? -10.352 5.430 -13.100 1.00 86.75 108 ILE A O 1
ATOM 836 N N . SER A 1 109 ? -8.577 4.091 -12.847 1.00 84.12 109 SER A N 1
ATOM 837 C CA . SER A 1 109 ? -7.897 4.925 -11.868 1.00 84.12 109 SER A CA 1
ATOM 838 C C . SER A 1 109 ? -6.402 4.783 -12.055 1.00 84.12 109 SER A C 1
ATOM 840 O O . SER A 1 109 ? -5.895 3.681 -12.260 1.00 84.12 109 SER A O 1
ATOM 842 N N . THR A 1 110 ? -5.697 5.907 -12.007 1.00 84.56 110 THR A N 1
ATOM 843 C CA . THR A 1 110 ? -4.240 5.963 -12.091 1.00 84.56 110 THR A CA 1
ATOM 844 C C . THR A 1 110 ? -3.730 6.822 -10.953 1.00 84.56 110 THR A C 1
ATOM 846 O O . THR A 1 110 ? -4.116 7.980 -10.810 1.00 84.56 110 THR A O 1
ATOM 849 N N . THR A 1 111 ? -2.824 6.274 -10.155 1.00 83.75 111 THR A N 1
ATOM 850 C CA . THR A 1 111 ? -2.201 6.982 -9.045 1.00 83.75 111 THR A CA 1
ATOM 851 C C . THR A 1 111 ? -0.694 6.951 -9.188 1.00 83.75 111 THR A C 1
ATOM 853 O O . THR A 1 111 ? -0.086 5.890 -9.301 1.00 83.75 111 THR A O 1
ATOM 856 N N . LYS A 1 112 ? -0.081 8.136 -9.169 1.00 84.56 112 LYS A N 1
ATOM 857 C CA . LYS A 1 112 ? 1.371 8.292 -9.226 1.00 84.56 112 LYS A CA 1
ATOM 858 C C . LYS A 1 112 ? 1.926 8.512 -7.821 1.00 84.56 112 LYS A C 1
ATOM 860 O O . LYS A 1 112 ? 1.640 9.511 -7.157 1.00 84.56 112 LYS A O 1
ATOM 865 N N . LEU A 1 113 ? 2.735 7.566 -7.374 1.00 81.69 113 LEU A N 1
ATOM 866 C CA . LEU A 1 113 ? 3.462 7.592 -6.117 1.00 81.69 113 LEU A CA 1
ATOM 867 C C . LEU A 1 113 ? 4.935 7.817 -6.445 1.00 81.69 113 LEU A C 1
ATOM 869 O O . LEU A 1 113 ? 5.694 6.883 -6.679 1.00 81.69 113 LEU A O 1
ATOM 873 N N . GLY A 1 114 ? 5.298 9.094 -6.530 1.00 74.69 114 GLY A N 1
ATOM 874 C CA . GLY A 1 114 ? 6.686 9.527 -6.596 1.00 74.69 114 GLY A CA 1
ATOM 875 C C . GLY A 1 114 ? 7.285 9.722 -5.200 1.00 74.69 114 GLY A C 1
ATOM 876 O O . GLY A 1 114 ? 6.538 9.795 -4.213 1.00 74.69 114 GLY A O 1
ATOM 877 N N . PRO A 1 115 ? 8.611 9.864 -5.123 1.00 63.12 115 PRO A N 1
ATOM 878 C CA . PRO A 1 115 ? 9.315 10.103 -3.876 1.00 63.12 115 PRO A CA 1
ATOM 879 C C . PRO A 1 115 ? 8.970 11.504 -3.374 1.00 63.12 115 PRO A C 1
ATOM 881 O O . PRO A 1 115 ? 9.233 12.511 -4.033 1.00 63.12 115 PRO A O 1
ATOM 884 N N . GLY A 1 116 ? 8.315 11.552 -2.217 1.00 56.81 116 GLY A N 1
ATOM 885 C CA . GLY A 1 116 ? 8.048 12.774 -1.467 1.00 56.81 116 GLY A CA 1
ATOM 886 C C . GLY A 1 116 ? 9.025 12.929 -0.305 1.00 56.81 116 GLY A C 1
ATOM 887 O O . GLY A 1 116 ? 9.893 12.090 -0.084 1.00 56.81 116 GLY A O 1
ATOM 888 N N . ILE A 1 117 ? 8.870 14.007 0.459 1.00 45.59 117 ILE A N 1
ATOM 889 C CA . ILE A 1 117 ? 9.583 14.187 1.725 1.00 45.59 117 ILE A CA 1
ATOM 890 C C . ILE A 1 117 ? 8.927 13.243 2.744 1.00 45.59 117 ILE A C 1
ATOM 892 O O . ILE A 1 117 ? 7.804 13.491 3.177 1.00 45.59 117 ILE A O 1
ATOM 896 N N . GLY A 1 118 ? 9.591 12.133 3.072 1.00 50.91 118 GLY A N 1
ATOM 897 C CA . GLY A 1 118 ? 9.115 11.147 4.047 1.00 50.91 118 GLY A CA 1
ATOM 898 C C . GLY A 1 118 ? 9.244 9.696 3.575 1.00 50.91 118 GLY A C 1
ATOM 899 O O . GLY A 1 118 ? 9.163 9.404 2.388 1.00 50.91 118 GLY A O 1
ATOM 900 N N . TYR A 1 119 ? 9.415 8.785 4.535 1.00 62.16 119 TYR A N 1
ATOM 901 C CA . TYR A 1 119 ? 9.642 7.343 4.331 1.00 62.16 119 TYR A CA 1
ATOM 902 C C . TYR A 1 119 ? 8.457 6.596 3.698 1.00 62.16 119 TYR A C 1
ATOM 904 O O . TYR A 1 119 ? 8.586 5.448 3.275 1.00 62.16 119 TYR A O 1
ATOM 912 N N . TYR A 1 120 ? 7.272 7.209 3.677 1.00 72.19 120 TYR A N 1
ATOM 913 C CA . TYR A 1 120 ? 6.072 6.570 3.163 1.00 72.19 120 TYR A CA 1
ATOM 914 C C . TYR A 1 120 ? 5.103 7.565 2.530 1.00 72.19 120 TYR A C 1
ATOM 916 O O . TYR A 1 120 ? 4.831 8.636 3.072 1.00 72.19 120 TYR A O 1
ATOM 924 N N . LYS A 1 121 ? 4.501 7.169 1.406 1.00 79.00 121 LYS A N 1
ATOM 925 C CA . LYS A 1 121 ? 3.383 7.887 0.781 1.00 79.00 121 LYS A CA 1
ATOM 926 C C . LYS A 1 121 ? 2.213 6.936 0.626 1.00 79.00 121 LYS A C 1
ATOM 928 O O . LYS A 1 121 ? 2.353 5.891 0.003 1.00 79.00 121 LYS A O 1
ATOM 933 N N . THR A 1 122 ? 1.069 7.293 1.200 1.00 80.69 122 THR A N 1
ATOM 934 C CA . THR A 1 122 ? -0.131 6.448 1.203 1.00 80.69 122 THR A CA 1
ATOM 935 C C . THR A 1 122 ? -1.216 7.066 0.336 1.00 80.69 122 THR A C 1
ATOM 937 O O . THR A 1 122 ? -1.410 8.279 0.346 1.00 80.69 122 THR A O 1
ATOM 940 N N . THR A 1 123 ? -1.937 6.229 -0.391 1.00 82.38 123 THR A N 1
ATOM 941 C CA . THR A 1 123 ? -3.116 6.586 -1.171 1.00 82.38 123 THR A CA 1
ATOM 942 C C . THR A 1 123 ? -4.179 5.499 -1.030 1.00 82.38 123 THR A C 1
ATOM 944 O O . THR A 1 123 ? -3.924 4.436 -0.456 1.00 82.38 123 THR A O 1
ATOM 947 N N . TYR A 1 124 ? -5.371 5.780 -1.542 1.00 80.94 124 TYR A N 1
ATOM 948 C CA . TYR A 1 124 ? -6.499 4.865 -1.518 1.00 80.94 124 TYR A CA 1
ATOM 949 C C . TYR A 1 124 ? -7.035 4.667 -2.929 1.00 80.94 124 TYR A C 1
ATOM 951 O O . TYR A 1 124 ? -7.118 5.618 -3.705 1.00 80.94 124 TYR A O 1
ATOM 959 N N . ALA A 1 125 ? -7.424 3.437 -3.241 1.00 79.56 125 ALA A N 1
ATOM 960 C CA . ALA A 1 125 ? -8.078 3.093 -4.492 1.00 79.56 125 ALA A CA 1
ATOM 961 C C . ALA A 1 125 ? -9.411 2.397 -4.210 1.00 79.56 125 ALA A C 1
ATOM 963 O O . ALA A 1 125 ? -9.477 1.488 -3.382 1.00 79.56 125 ALA A O 1
ATOM 964 N N . SER A 1 126 ? -10.467 2.824 -4.903 1.00 79.06 126 SER A N 1
ATOM 965 C CA . SER A 1 126 ? -11.715 2.061 -4.968 1.00 79.06 126 SER A CA 1
ATOM 966 C C . SER A 1 126 ? -11.530 0.941 -5.987 1.00 79.06 126 SER A C 1
ATOM 968 O O . SER A 1 126 ? -11.107 1.192 -7.117 1.00 79.06 126 SER A O 1
ATOM 970 N N . VAL A 1 127 ? -11.795 -0.291 -5.563 1.00 78.19 127 VAL A N 1
ATOM 971 C CA . VAL A 1 127 ? -11.629 -1.500 -6.374 1.00 78.19 127 VAL A CA 1
ATOM 972 C C . VAL A 1 127 ? -12.889 -2.334 -6.192 1.00 78.19 127 VAL A C 1
ATOM 974 O O . VAL A 1 127 ? -13.291 -2.614 -5.063 1.00 78.19 127 VAL A O 1
ATOM 977 N N . LEU A 1 128 ? -13.520 -2.72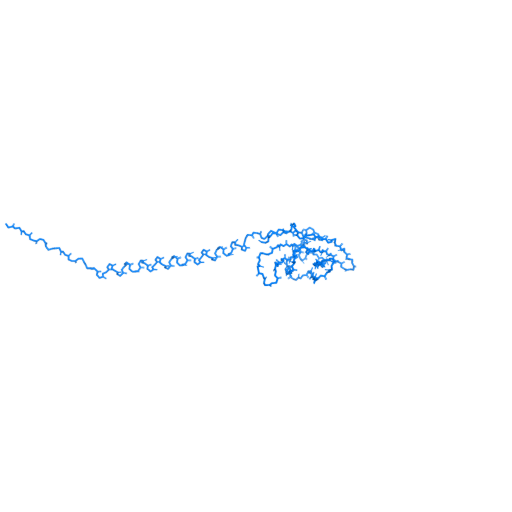6 -7.292 1.00 80.00 128 LEU A N 1
ATOM 978 C CA . LEU A 1 128 ? -14.676 -3.616 -7.287 1.00 80.00 128 LEU A CA 1
ATOM 979 C C . LEU A 1 128 ? -14.251 -5.071 -7.496 1.00 80.00 128 LEU A C 1
ATOM 981 O O . LEU A 1 128 ? -13.128 -5.373 -7.900 1.00 80.00 128 LEU A O 1
ATOM 985 N N . LEU A 1 129 ? -15.169 -5.995 -7.210 1.00 77.69 129 LEU A N 1
ATOM 986 C CA . LEU A 1 129 ? -14.947 -7.411 -7.480 1.00 77.69 129 LEU A CA 1
ATOM 987 C C . LEU A 1 129 ? -14.673 -7.621 -8.978 1.00 77.69 129 LEU A C 1
ATOM 989 O O . LEU A 1 129 ? -15.463 -7.196 -9.816 1.00 77.69 129 LEU A O 1
ATOM 993 N N . GLY A 1 130 ? -13.564 -8.290 -9.297 1.00 78.69 130 GLY A N 1
ATOM 994 C CA . GLY A 1 130 ? -13.142 -8.557 -10.676 1.00 78.69 130 GLY A CA 1
ATOM 995 C C . GLY A 1 130 ? -12.256 -7.477 -11.305 1.00 78.69 130 GLY A C 1
ATOM 996 O O . GLY A 1 130 ? -11.701 -7.722 -12.374 1.00 78.69 130 GLY A O 1
ATOM 997 N N . ASP A 1 131 ? -12.065 -6.327 -10.650 1.00 86.44 131 ASP A N 1
ATOM 998 C CA . ASP A 1 131 ? -11.044 -5.365 -11.070 1.00 86.44 131 ASP A CA 1
ATOM 999 C C . ASP A 1 131 ? -9.639 -6.001 -10.927 1.00 86.44 131 ASP A C 1
ATOM 1001 O O . ASP A 1 131 ? -9.400 -6.871 -10.081 1.00 86.44 131 ASP A O 1
ATOM 1005 N N . THR A 1 132 ? -8.687 -5.561 -11.750 1.00 88.81 132 THR A N 1
ATOM 1006 C CA . THR A 1 132 ? -7.264 -5.939 -11.666 1.00 88.81 132 THR A CA 1
ATOM 1007 C C . THR A 1 132 ? -6.405 -4.694 -11.466 1.00 88.81 132 THR A C 1
ATOM 1009 O O . THR A 1 132 ? -6.892 -3.569 -11.578 1.00 88.81 132 THR A O 1
ATOM 1012 N N . TYR A 1 133 ? -5.126 -4.853 -11.135 1.00 88.75 133 TYR A N 1
ATOM 1013 C CA . TYR A 1 133 ? -4.192 -3.730 -11.057 1.00 88.75 133 TYR A CA 1
ATOM 1014 C C . TYR A 1 133 ? -2.968 -3.956 -11.918 1.00 88.75 133 TYR A C 1
ATOM 1016 O O . TYR A 1 133 ? -2.565 -5.085 -12.136 1.00 88.75 133 TYR A O 1
ATOM 1024 N N . SER A 1 134 ? -2.313 -2.886 -12.342 1.00 89.56 134 SER A N 1
ATOM 1025 C CA . SER A 1 134 ? -0.948 -2.957 -12.858 1.00 89.56 134 SER A CA 1
ATOM 1026 C C . SER A 1 134 ? -0.087 -1.947 -12.124 1.00 89.56 134 SER A C 1
ATOM 1028 O O . SER A 1 134 ? -0.540 -0.840 -11.820 1.00 89.56 134 SER A O 1
ATOM 1030 N N . VAL A 1 135 ? 1.167 -2.305 -11.884 1.00 87.25 135 VAL A N 1
ATOM 1031 C CA . VAL A 1 135 ? 2.165 -1.388 -11.341 1.00 87.25 135 VAL A CA 1
ATOM 1032 C C . VAL A 1 135 ? 3.226 -1.181 -12.403 1.00 87.25 135 VAL A C 1
ATOM 1034 O O . VAL A 1 135 ? 3.803 -2.148 -12.886 1.00 87.25 135 VAL A O 1
ATOM 1037 N N . SER A 1 136 ? 3.499 0.067 -12.759 1.00 85.88 136 SER A N 1
ATOM 1038 C CA . SER A 1 136 ? 4.694 0.414 -13.523 1.00 85.88 136 SER A CA 1
ATOM 1039 C C . SER A 1 136 ? 5.633 1.233 -12.655 1.00 85.88 136 SER A C 1
ATOM 1041 O O . SER A 1 136 ? 5.193 2.004 -11.798 1.00 85.88 136 SER A O 1
ATOM 1043 N N . VAL A 1 137 ? 6.930 1.081 -12.884 1.00 82.94 137 VAL A N 1
ATOM 1044 C CA . VAL A 1 137 ? 7.953 1.901 -12.244 1.00 82.94 137 VAL A CA 1
ATOM 1045 C C . VAL A 1 137 ? 8.724 2.649 -13.319 1.00 82.94 137 VAL A C 1
ATOM 1047 O O . VAL A 1 137 ? 9.143 2.068 -14.318 1.00 82.94 137 VAL A O 1
ATOM 1050 N N . SER A 1 138 ? 8.887 3.954 -13.131 1.00 79.06 138 SER A N 1
ATOM 1051 C CA . SER A 1 138 ? 9.674 4.802 -14.023 1.00 79.06 138 SER A CA 1
ATOM 1052 C C . SER A 1 138 ? 10.776 5.512 -13.254 1.00 79.06 138 SER A C 1
ATOM 1054 O O . SER A 1 138 ? 10.516 6.089 -12.192 1.00 79.06 138 SER A O 1
ATOM 1056 N N . TYR A 1 139 ? 11.975 5.520 -13.824 1.00 73.31 139 TYR A N 1
ATOM 1057 C CA . TYR A 1 139 ? 13.110 6.313 -13.367 1.00 73.31 139 TYR A CA 1
ATOM 1058 C C . TYR A 1 139 ? 13.684 7.060 -14.582 1.00 73.31 139 TYR A C 1
ATOM 1060 O O . TYR A 1 139 ? 13.999 6.462 -15.609 1.00 73.31 139 TYR A O 1
ATOM 1068 N N . GLY A 1 140 ? 13.758 8.391 -14.510 1.00 65.12 140 GLY A N 1
ATOM 1069 C CA . GLY A 1 140 ? 14.123 9.202 -15.678 1.00 65.12 140 GLY A CA 1
ATOM 1070 C C . GLY A 1 140 ? 13.187 8.963 -16.875 1.00 65.12 140 GLY A C 1
ATOM 1071 O O . GLY A 1 140 ? 11.967 8.976 -16.719 1.00 65.12 140 GLY A O 1
ATOM 1072 N N . SER A 1 141 ? 13.754 8.749 -18.065 1.00 52.53 141 SER A N 1
ATOM 1073 C CA . SER A 1 141 ? 13.031 8.463 -19.317 1.00 52.53 141 SER A CA 1
ATOM 1074 C C . SER A 1 141 ? 12.738 6.974 -19.557 1.00 52.53 141 SER A C 1
ATOM 1076 O O . SER A 1 141 ? 12.046 6.645 -20.520 1.00 52.53 141 SER A O 1
ATOM 1078 N N . ALA A 1 142 ? 13.223 6.072 -18.697 1.00 56.69 142 ALA A N 1
ATOM 1079 C CA . ALA A 1 142 ? 12.979 4.639 -18.805 1.00 56.69 142 ALA A CA 1
ATOM 1080 C C . ALA A 1 142 ? 11.832 4.216 -17.871 1.00 56.69 142 ALA A C 1
ATOM 1082 O O . ALA A 1 142 ? 11.869 4.435 -16.656 1.00 56.69 142 ALA A O 1
ATOM 1083 N N . GLY A 1 143 ? 10.790 3.612 -18.444 1.00 57.50 143 GLY A N 1
ATOM 1084 C CA . GLY A 1 143 ? 9.665 3.039 -17.709 1.00 57.50 143 GLY A CA 1
ATOM 1085 C C . GLY A 1 143 ? 9.560 1.544 -17.975 1.00 57.50 143 GLY A C 1
ATOM 1086 O O . GLY A 1 143 ? 9.549 1.129 -19.129 1.00 57.50 143 GLY A O 1
ATOM 1087 N N . ALA A 1 144 ? 9.463 0.747 -16.913 1.00 64.38 144 ALA A N 1
ATOM 1088 C CA . ALA A 1 144 ? 9.070 -0.651 -17.006 1.00 64.38 144 ALA A CA 1
ATOM 1089 C C . ALA A 1 144 ? 7.599 -0.758 -16.593 1.00 64.38 144 ALA A C 1
ATOM 1091 O O . ALA A 1 144 ? 7.234 -0.426 -15.458 1.00 64.38 144 ALA A O 1
ATOM 1092 N N . GLU A 1 145 ? 6.742 -1.189 -17.517 1.00 66.88 145 GLU A N 1
ATOM 1093 C CA . GLU A 1 145 ? 5.351 -1.500 -17.200 1.00 66.88 145 GLU A CA 1
ATOM 1094 C C . GLU A 1 145 ? 5.225 -2.947 -16.726 1.00 66.88 145 GLU A C 1
ATOM 1096 O O . GLU A 1 145 ? 5.639 -3.880 -17.411 1.00 66.88 145 G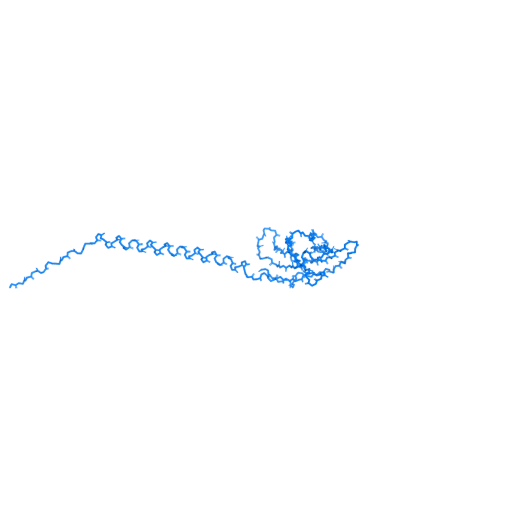LU A O 1
ATOM 1101 N N . GLY A 1 146 ? 4.669 -3.134 -15.528 1.00 63.25 146 GLY A N 1
ATOM 1102 C CA . GLY A 1 146 ? 4.307 -4.452 -15.026 1.00 63.25 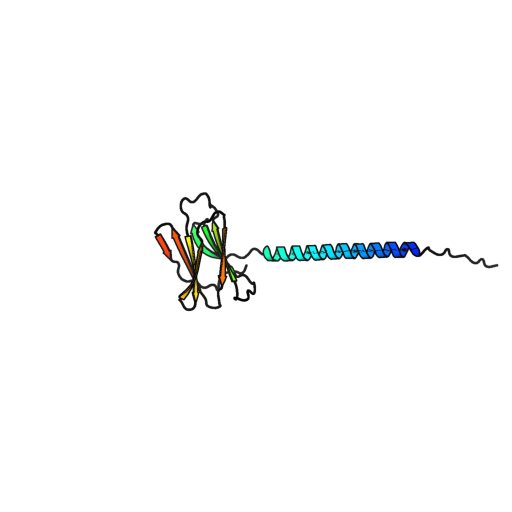146 GLY A CA 1
ATOM 1103 C C . GLY A 1 146 ? 2.986 -4.934 -15.623 1.00 63.25 146 GLY A C 1
ATOM 1104 O O . GLY A 1 146 ? 2.094 -4.145 -15.944 1.00 63.25 146 GLY A O 1
ATOM 1105 N N . THR A 1 147 ? 2.845 -6.250 -15.737 1.00 70.62 147 THR A N 1
ATOM 1106 C CA . THR A 1 147 ? 1.621 -6.909 -16.200 1.00 70.62 147 THR A CA 1
ATOM 1107 C C . THR A 1 147 ? 0.471 -6.741 -15.209 1.00 70.62 147 THR A C 1
ATOM 1109 O O . THR A 1 147 ? 0.672 -6.695 -13.990 1.00 70.62 147 THR A O 1
ATOM 1112 N N . ALA A 1 148 ? -0.759 -6.692 -15.727 1.00 70.50 148 ALA A N 1
ATOM 1113 C CA . ALA A 1 148 ? -1.948 -6.650 -14.886 1.00 70.50 148 ALA A CA 1
ATOM 1114 C C . ALA A 1 148 ? -2.051 -7.913 -14.009 1.00 70.50 148 ALA A C 1
ATOM 1116 O O . ALA A 1 148 ? -1.910 -9.036 -14.487 1.00 70.50 148 ALA A O 1
ATOM 1117 N N . SER A 1 149 ? -2.289 -7.713 -12.718 1.00 80.94 149 SER A N 1
ATOM 1118 C CA . SER A 1 149 ? -2.332 -8.713 -11.658 1.00 80.94 149 SER A CA 1
ATOM 1119 C C . SER A 1 149 ? -3.667 -8.653 -10.915 1.00 80.94 149 SER A C 1
ATOM 1121 O O . SER A 1 149 ? -4.297 -7.600 -10.793 1.00 80.94 149 SER A O 1
ATOM 1123 N N . SER A 1 150 ? -4.118 -9.802 -10.415 1.00 75.00 150 SER A N 1
ATOM 1124 C CA . SER A 1 150 ? -5.361 -9.907 -9.645 1.00 75.00 150 SER A CA 1
ATOM 1125 C C . SER A 1 150 ? -5.181 -9.414 -8.208 1.00 75.00 150 SER A C 1
ATOM 1127 O O . SER A 1 150 ? -4.155 -9.673 -7.575 1.00 75.00 150 SER A O 1
ATOM 1129 N N . PHE A 1 151 ? -6.215 -8.775 -7.655 1.00 73.94 151 PHE A N 1
ATOM 1130 C CA . PHE A 1 151 ? -6.278 -8.408 -6.236 1.00 73.94 151 PHE A CA 1
ATOM 1131 C C . PHE A 1 151 ? -6.554 -9.594 -5.294 1.00 73.94 151 PHE A C 1
ATOM 1133 O O . PHE A 1 151 ? -6.473 -9.426 -4.079 1.00 73.94 151 PHE A O 1
ATOM 1140 N N . ALA A 1 152 ? -6.860 -10.788 -5.816 1.00 73.31 152 ALA A N 1
ATOM 1141 C CA . ALA A 1 152 ? -7.311 -11.937 -5.020 1.00 73.31 152 ALA A CA 1
ATOM 1142 C C . ALA A 1 152 ? -6.329 -12.381 -3.917 1.00 73.31 152 ALA A C 1
ATOM 1144 O O . ALA A 1 152 ? -6.760 -12.898 -2.891 1.00 73.31 152 ALA A O 1
ATOM 1145 N N . ASN A 1 153 ? -5.025 -12.151 -4.108 1.00 72.81 153 ASN A N 1
ATOM 1146 C CA . ASN A 1 153 ? -3.973 -12.605 -3.191 1.00 72.81 153 ASN A CA 1
ATOM 1147 C C . ASN A 1 153 ? -3.472 -11.521 -2.223 1.00 72.81 153 ASN A C 1
ATOM 1149 O O . ASN A 1 153 ? -2.538 -11.768 -1.458 1.00 72.81 153 ASN A O 1
ATOM 1153 N N . ILE A 1 154 ? -4.041 -10.313 -2.258 1.00 78.00 154 ILE A N 1
ATOM 1154 C CA . ILE A 1 154 ? -3.601 -9.235 -1.371 1.00 78.00 154 ILE A CA 1
ATOM 1155 C C . ILE A 1 154 ? -4.296 -9.379 -0.017 1.00 78.00 154 ILE A C 1
ATOM 1157 O O . ILE A 1 154 ? -5.517 -9.499 0.086 1.00 78.00 154 ILE A O 1
ATOM 1161 N N . LYS A 1 155 ? -3.482 -9.351 1.035 1.00 80.94 155 LYS A N 1
ATOM 1162 C CA . LYS A 1 155 ? -3.911 -9.507 2.423 1.00 80.94 155 LYS A CA 1
ATOM 1163 C C . LYS A 1 155 ? -4.711 -8.296 2.921 1.00 80.94 155 LYS A C 1
ATOM 1165 O O . LYS A 1 155 ? -4.604 -7.180 2.403 1.00 80.94 155 LYS A O 1
ATOM 1170 N N . ASN A 1 156 ? -5.509 -8.525 3.957 1.00 78.81 156 ASN A N 1
ATOM 1171 C CA . ASN A 1 156 ? -6.257 -7.461 4.611 1.00 78.81 156 ASN A CA 1
ATOM 1172 C C . ASN A 1 156 ? -5.353 -6.613 5.514 1.00 78.81 156 ASN A C 1
ATOM 1174 O O . ASN A 1 156 ? -4.440 -7.139 6.155 1.00 78.81 156 ASN A O 1
ATOM 1178 N N . CYS A 1 157 ? -5.616 -5.307 5.543 1.00 75.12 157 CYS A N 1
ATOM 1179 C CA . CYS A 1 157 ? -5.258 -4.486 6.685 1.00 75.12 157 CYS A CA 1
ATOM 1180 C C . CYS A 1 157 ? -6.195 -4.924 7.831 1.00 75.12 1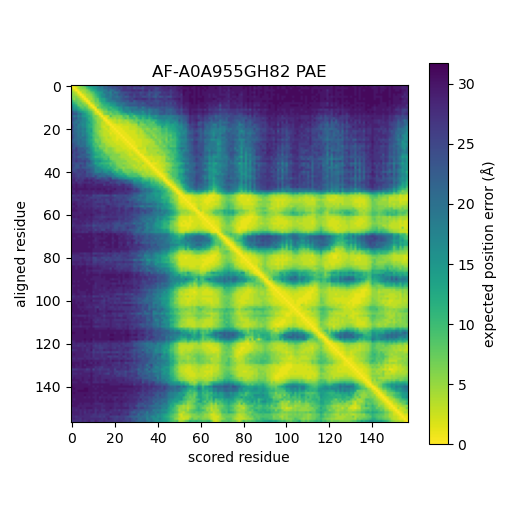57 CYS A C 1
ATOM 1182 O O . CYS A 1 157 ? -5.657 -5.182 8.915 1.00 75.12 157 CYS A O 1
#